Protein AF-L8GJV3-F1 (afdb_monomer_lite)

Secondary structure (DSSP, 8-state):
-HHHHHHHHHHHHHHEEE-SSTT-SEEE-TT--TTHHHHHHHHHHHHHHHSSSSSS--------SS--SGGGSGGGS--SEEEETTS-B--TTT-----HHHHHHEEEE--S---HHHHHHHTTSEETTEEPP-----HHHHHHHHHHHHHHHHHTT-

Foldseek 3Di:
DLVLLVVLLVLQVVFWDADPDPQFGIAGHPPRPPVSVVSNVVSLVVCVVPVPPPPDDLADPPPDPDDPDPLRPPQQADFPDKAFQVRHGDDQQPAQDDDPVSVVRIDTHHPDDDDPVRRVVRQCGGGSNHHHDPDDPRVSNVSSVSSNVSVVSHVSVD

Organism: Acanthamoeba castellanii (strain ATCC 30010 / Neff) (NCBI:txid1257118)

Sequence (158 aa):
MFSTALAINTLIDVWSVPATDSSCKLRWAKNIPASVQPLVYGGVTYLRTYLLSGQFSLGNAFFSGSEKGDSTFPFAYPGTYSFYRNGTYLNPLTTTDLDMDSGFNLVYAMRGVSPLKTYEKFIDLKWWGYSTPKEFPAMTHAMSLIALANFQALQQCQ

Structure (mmCIF, N/CA/C/O backbone):
data_AF-L8GJV3-F1
#
_entry.id   AF-L8GJV3-F1
#
loop_
_atom_site.group_PDB
_atom_site.id
_atom_site.type_symbol
_atom_site.label_atom_id
_atom_site.label_alt_id
_atom_site.label_comp_id
_atom_site.label_asym_id
_atom_site.label_entity_id
_atom_site.label_seq_id
_atom_site.pdbx_PDB_ins_code
_atom_site.Cartn_x
_atom_site.Cartn_y
_atom_site.Cartn_z
_atom_site.occupancy
_atom_site.B_iso_or_equiv
_atom_site.auth_seq_id
_atom_site.auth_comp_id
_atom_site.auth_asym_id
_atom_site.auth_atom_id
_atom_site.pdbx_PDB_model_num
ATOM 1 N N . MET A 1 1 ? 3.605 -0.450 11.578 1.00 87.31 1 MET A N 1
ATOM 2 C CA . MET A 1 1 ? 2.577 0.602 11.745 1.00 87.31 1 MET A CA 1
ATOM 3 C C . MET A 1 1 ? 1.296 0.293 10.976 1.00 87.31 1 MET A C 1
ATOM 5 O O . MET A 1 1 ? 0.269 0.178 11.626 1.00 87.31 1 MET A O 1
ATOM 9 N N . PHE A 1 2 ? 1.326 0.085 9.649 1.00 88.19 2 PHE A N 1
ATOM 10 C CA . PHE A 1 2 ? 0.113 -0.272 8.884 1.00 88.19 2 PHE A CA 1
ATOM 11 C C . PHE A 1 2 ? -0.618 -1.498 9.449 1.00 88.19 2 PHE A C 1
ATOM 13 O O . PHE A 1 2 ? -1.812 -1.429 9.709 1.00 88.19 2 PHE A O 1
ATOM 20 N N . SER A 1 3 ? 0.103 -2.597 9.689 1.00 89.62 3 SER A N 1
ATOM 21 C CA . SER A 1 3 ? -0.465 -3.827 10.260 1.00 89.62 3 SER A CA 1
ATOM 22 C C . SER A 1 3 ? -1.079 -3.605 11.642 1.00 89.62 3 SER A C 1
ATOM 24 O O . SER A 1 3 ? -2.141 -4.144 11.926 1.00 89.62 3 SER A O 1
ATOM 26 N N . THR A 1 4 ? -0.455 -2.766 12.474 1.00 93.31 4 THR A N 1
ATOM 27 C CA . THR A 1 4 ? -1.021 -2.328 13.754 1.00 93.31 4 THR A CA 1
ATOM 28 C C . THR A 1 4 ? -2.343 -1.606 13.525 1.00 93.31 4 THR A C 1
ATOM 30 O O . THR A 1 4 ? -3.353 -2.030 14.064 1.00 93.31 4 THR A O 1
ATOM 33 N N . ALA A 1 5 ? -2.374 -0.572 12.680 1.00 93.81 5 ALA A N 1
ATOM 34 C CA . ALA A 1 5 ? -3.597 0.174 12.387 1.00 93.81 5 ALA A CA 1
ATOM 35 C C . ALA A 1 5 ? -4.720 -0.713 11.831 1.00 93.81 5 ALA A C 1
ATOM 37 O O . ALA A 1 5 ? -5.861 -0.599 12.272 1.00 93.81 5 ALA A O 1
ATOM 38 N N . LEU A 1 6 ? -4.391 -1.636 10.925 1.00 94.12 6 LEU A N 1
ATOM 39 C CA . LEU A 1 6 ? -5.341 -2.610 10.396 1.00 94.12 6 LEU A CA 1
ATOM 40 C C . LEU A 1 6 ? -5.883 -3.523 11.502 1.00 94.12 6 LEU A C 1
ATOM 42 O O . LEU A 1 6 ? -7.094 -3.650 11.631 1.00 94.12 6 LEU A O 1
ATOM 46 N N . ALA A 1 7 ? -5.012 -4.104 12.331 1.00 96.06 7 ALA A N 1
ATOM 47 C CA . ALA A 1 7 ? -5.429 -4.978 13.424 1.00 96.06 7 ALA A CA 1
ATOM 48 C C . ALA A 1 7 ? -6.330 -4.249 14.433 1.00 96.06 7 ALA A C 1
ATOM 50 O O . ALA A 1 7 ? -7.327 -4.810 14.876 1.00 96.06 7 ALA A O 1
ATOM 51 N N . ILE A 1 8 ? -6.023 -2.989 14.760 1.00 97.62 8 ILE A N 1
ATOM 52 C CA . ILE A 1 8 ? -6.863 -2.168 15.641 1.00 97.62 8 ILE A CA 1
ATOM 53 C C . ILE A 1 8 ? -8.222 -1.882 15.003 1.00 97.62 8 ILE A C 1
ATOM 55 O O . ILE A 1 8 ? -9.237 -2.044 15.675 1.00 97.62 8 ILE A O 1
ATOM 59 N N . ASN A 1 9 ? -8.261 -1.529 13.715 1.00 96.62 9 ASN A N 1
ATOM 60 C CA . ASN A 1 9 ? -9.521 -1.378 12.989 1.00 96.62 9 ASN A CA 1
ATOM 61 C C . ASN A 1 9 ? -10.350 -2.661 13.018 1.00 96.62 9 ASN A C 1
ATOM 63 O O . ASN A 1 9 ? -11.526 -2.600 13.352 1.00 96.62 9 ASN A O 1
ATOM 67 N N . THR A 1 10 ? -9.743 -3.818 12.744 1.00 97.25 10 THR A N 1
ATOM 68 C CA . THR A 1 10 ? -10.431 -5.114 12.799 1.00 97.25 10 THR A CA 1
ATOM 69 C C . THR A 1 10 ? -10.955 -5.424 14.199 1.00 97.25 10 THR A C 1
ATOM 71 O O . THR A 1 10 ? -12.088 -5.866 14.338 1.00 97.25 10 THR A O 1
ATOM 74 N N . LEU A 1 11 ? -10.168 -5.185 15.252 1.00 97.75 11 LEU A N 1
ATOM 75 C CA . LEU A 1 11 ? -10.618 -5.423 16.626 1.00 97.75 11 LEU A CA 1
ATOM 76 C C . LEU A 1 11 ? -11.788 -4.515 17.013 1.00 97.75 11 LEU A C 1
ATOM 78 O O . LEU A 1 11 ? -12.709 -4.980 17.677 1.00 97.75 11 LEU A O 1
ATOM 82 N N . ILE A 1 12 ? -11.759 -3.245 16.604 1.00 96.50 12 ILE A N 1
ATOM 83 C CA . ILE A 1 12 ? -12.879 -2.327 16.824 1.00 96.50 12 ILE A CA 1
ATOM 84 C C . ILE A 1 12 ? -14.104 -2.808 16.048 1.00 96.50 12 ILE A C 1
ATOM 86 O O . ILE A 1 12 ? -15.161 -2.954 16.647 1.00 96.50 12 ILE A O 1
ATOM 90 N N . ASP A 1 13 ? -13.966 -3.103 14.759 1.00 95.88 13 ASP A N 1
ATOM 91 C CA . ASP A 1 13 ? -15.068 -3.529 13.890 1.00 95.88 13 ASP A CA 1
ATOM 92 C C . ASP A 1 13 ? -15.757 -4.805 14.402 1.00 95.88 13 ASP A C 1
ATOM 94 O O . ASP A 1 13 ? -16.971 -4.838 14.571 1.00 95.88 13 ASP A O 1
ATOM 98 N N . VAL A 1 14 ? -14.976 -5.827 14.767 1.00 97.00 14 VAL A N 1
ATOM 99 C CA . VAL A 1 14 ? -15.504 -7.112 15.258 1.00 97.00 14 VAL A CA 1
ATOM 100 C C . VAL A 1 14 ? -16.199 -6.979 16.616 1.00 97.00 14 VAL A C 1
ATOM 102 O O . VAL A 1 14 ? -17.168 -7.688 16.885 1.00 97.00 14 VAL A O 1
ATOM 105 N N . TRP A 1 15 ? -15.700 -6.106 17.496 1.00 97.12 15 TRP A N 1
ATOM 106 C CA . TRP A 1 15 ? -16.139 -6.047 18.894 1.00 97.12 15 TRP A CA 1
ATOM 107 C C . TRP A 1 15 ? -16.911 -4.785 19.265 1.00 97.12 15 TRP A C 1
ATOM 109 O O . TRP A 1 15 ? -17.132 -4.519 20.451 1.00 97.12 15 TRP A O 1
ATOM 119 N N . SER A 1 16 ? -17.359 -4.019 18.278 1.00 95.12 16 SER A N 1
ATOM 120 C CA . SER A 1 16 ? -18.233 -2.872 18.481 1.00 95.12 16 SER A CA 1
ATOM 121 C C . SER A 1 16 ? -19.544 -3.037 17.730 1.00 95.12 16 SER A C 1
ATOM 123 O O . SER A 1 16 ? -19.681 -3.842 16.815 1.00 95.12 16 SER A O 1
ATOM 125 N N . VAL A 1 17 ? -20.548 -2.287 18.166 1.00 94.31 17 VAL A N 1
ATOM 126 C CA . VAL A 1 17 ? -21.838 -2.191 17.492 1.00 94.31 17 VAL A CA 1
ATOM 127 C C . VAL A 1 17 ? -22.209 -0.720 17.337 1.00 94.31 17 VAL A C 1
ATOM 129 O O . VAL A 1 17 ? -21.838 0.093 18.196 1.00 94.31 17 VAL A O 1
ATOM 132 N N . PRO A 1 18 ? -22.973 -0.358 16.292 1.00 91.81 18 PRO A N 1
ATOM 133 C CA . PRO A 1 18 ? -23.555 0.970 16.196 1.00 91.81 18 PRO A CA 1
ATOM 134 C C . PRO A 1 18 ? -24.350 1.297 17.462 1.00 91.81 18 PRO A C 1
ATOM 136 O O . PRO A 1 18 ? -25.094 0.462 17.997 1.00 91.81 18 PRO A O 1
ATOM 139 N N . ALA A 1 19 ? -24.174 2.513 17.965 1.00 86.25 19 ALA A N 1
ATOM 140 C CA . ALA A 1 19 ? -25.036 3.027 19.012 1.00 86.25 19 ALA A CA 1
ATOM 141 C C . ALA A 1 19 ? -26.342 3.542 18.389 1.00 86.25 19 ALA A C 1
ATOM 143 O O . ALA A 1 19 ? -26.350 4.117 17.304 1.00 86.25 19 ALA A O 1
ATOM 144 N N . THR A 1 20 ? -27.459 3.272 19.061 1.00 81.75 20 THR A N 1
ATOM 145 C CA . THR A 1 20 ? -28.800 3.684 18.617 1.00 81.75 20 THR A CA 1
ATOM 146 C C . THR A 1 20 ? -29.189 5.077 19.110 1.00 81.75 20 THR A C 1
ATOM 148 O O . THR A 1 20 ? -30.197 5.613 18.660 1.00 81.75 20 THR A O 1
ATOM 151 N N . ASP A 1 21 ? -28.401 5.657 20.018 1.00 72.81 21 ASP A N 1
ATOM 152 C CA . ASP A 1 21 ? -28.634 6.981 20.592 1.00 72.81 21 ASP A CA 1
ATOM 153 C C . ASP A 1 21 ? -27.885 8.058 19.802 1.00 72.81 21 ASP A C 1
ATOM 155 O O . ASP A 1 21 ? -26.762 7.854 19.348 1.00 72.81 21 ASP A O 1
ATOM 159 N N . SER A 1 22 ? -28.480 9.244 19.662 1.00 68.44 22 SER A N 1
ATOM 160 C CA . SER A 1 22 ? -27.926 10.336 18.846 1.00 68.44 22 SER A CA 1
ATOM 161 C C . SER A 1 22 ? -26.628 10.946 19.386 1.00 68.44 22 SER A C 1
ATOM 163 O O . SER A 1 22 ? -25.971 11.706 18.677 1.00 68.44 22 SER A O 1
ATOM 165 N N . SER A 1 23 ? -26.268 10.672 20.642 1.00 76.56 23 SER A N 1
ATOM 166 C CA . SER A 1 23 ? -25.091 11.246 21.303 1.00 76.56 23 SER A CA 1
ATOM 167 C C . SER A 1 23 ? -23.792 10.517 20.977 1.00 76.56 23 SER A C 1
ATOM 169 O O . SER A 1 23 ? -22.719 11.065 21.226 1.00 76.56 23 SER A O 1
ATOM 171 N N . CYS A 1 24 ? -23.856 9.297 20.439 1.00 81.38 24 CYS A N 1
ATOM 172 C CA . CYS A 1 24 ? -22.662 8.491 20.262 1.00 81.38 24 CYS A CA 1
ATOM 173 C C . CYS A 1 24 ? -22.805 7.525 19.073 1.00 81.38 24 CYS A C 1
ATOM 175 O O . CYS A 1 24 ? -23.908 7.135 18.707 1.00 81.38 24 CYS A O 1
ATOM 177 N N . LYS A 1 25 ? -21.696 7.203 18.390 1.00 87.81 25 LYS A N 1
ATOM 178 C CA . LYS A 1 25 ? -21.739 6.469 17.105 1.00 87.81 25 LYS A CA 1
ATOM 179 C C . LYS A 1 25 ? -21.438 4.975 17.240 1.00 87.81 25 LYS A C 1
ATOM 181 O O . LYS A 1 25 ? -22.004 4.175 16.500 1.00 87.81 25 LYS A O 1
ATOM 186 N N . LEU A 1 26 ? -20.561 4.593 18.168 1.00 92.38 26 LEU A N 1
ATOM 187 C CA . LEU A 1 26 ? -20.021 3.236 18.299 1.00 92.38 26 LEU A CA 1
ATOM 188 C C . LEU A 1 26 ? -19.852 2.872 19.769 1.00 92.38 26 LEU A C 1
ATOM 190 O O . LEU A 1 26 ? -19.237 3.621 20.513 1.00 92.38 26 LEU A O 1
ATOM 194 N N . ARG A 1 27 ? -20.318 1.695 20.183 1.00 93.19 27 ARG A N 1
ATOM 195 C CA . ARG A 1 27 ? -20.122 1.177 21.547 1.00 93.19 27 ARG A CA 1
ATOM 196 C C . ARG A 1 27 ? -19.539 -0.226 21.519 1.00 93.19 27 ARG A C 1
ATOM 198 O O . ARG A 1 27 ? -19.761 -0.971 20.568 1.00 93.19 27 ARG A O 1
ATOM 205 N N . TRP A 1 28 ? -18.840 -0.607 22.582 1.00 94.38 28 TRP A N 1
ATOM 206 C CA . TRP A 1 28 ? -18.358 -1.977 22.738 1.00 94.38 28 TRP A CA 1
ATOM 207 C C . TRP A 1 28 ? -19.522 -2.974 22.821 1.00 94.38 28 TRP A C 1
ATOM 209 O O . TRP A 1 28 ? -20.543 -2.708 23.462 1.00 94.38 28 TRP A O 1
ATOM 219 N N . ALA A 1 29 ? -19.365 -4.133 22.183 1.00 94.12 29 ALA A N 1
ATOM 220 C CA . ALA A 1 29 ? -20.296 -5.245 22.312 1.00 94.12 29 ALA A CA 1
ATOM 221 C C . ALA A 1 29 ? -20.303 -5.782 23.755 1.00 94.12 29 ALA A C 1
ATOM 223 O O . ALA A 1 29 ? -19.280 -5.786 24.441 1.00 94.12 29 ALA A O 1
ATOM 224 N N . LYS A 1 30 ? -21.459 -6.274 24.224 1.00 90.50 30 LYS A N 1
ATOM 225 C CA . LYS A 1 30 ? -21.646 -6.705 25.626 1.00 90.50 30 LYS A CA 1
ATOM 226 C C . LYS A 1 30 ? -20.736 -7.864 26.053 1.00 90.50 30 LYS A C 1
ATOM 228 O O . LYS A 1 30 ? -20.439 -7.992 27.232 1.00 90.50 30 LYS A O 1
ATOM 233 N N . ASN A 1 31 ? -20.328 -8.715 25.117 1.00 93.62 31 ASN A N 1
ATOM 234 C CA . ASN A 1 31 ? -19.563 -9.942 25.349 1.00 93.62 31 ASN A CA 1
ATOM 235 C C . ASN A 1 31 ? -18.127 -9.856 24.811 1.00 93.62 31 ASN A C 1
ATOM 237 O O . ASN A 1 31 ? -17.542 -10.873 24.437 1.00 93.62 31 ASN 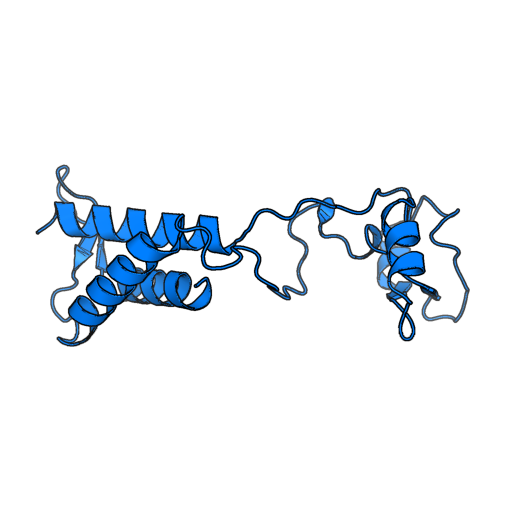A O 1
ATOM 241 N N . ILE A 1 32 ? -17.569 -8.649 24.739 1.00 95.81 32 ILE A N 1
ATOM 242 C CA . ILE A 1 32 ? -16.188 -8.458 24.316 1.00 95.81 32 ILE A CA 1
ATOM 243 C C . ILE A 1 32 ? -15.211 -9.178 25.268 1.00 95.81 32 ILE A C 1
ATOM 245 O O . ILE A 1 32 ? -15.346 -9.061 26.490 1.00 95.81 32 ILE A O 1
ATOM 249 N N . PRO A 1 33 ? -14.206 -9.910 24.756 1.00 97.62 33 PRO A N 1
ATOM 250 C CA . PRO A 1 33 ? -13.179 -10.502 25.601 1.00 97.62 33 PRO A CA 1
ATOM 251 C C . PRO A 1 33 ? -12.383 -9.432 26.356 1.00 97.62 33 PRO A C 1
ATOM 253 O O . PRO A 1 33 ? -11.997 -8.410 25.785 1.00 97.62 33 PRO A O 1
ATOM 256 N N . ALA A 1 34 ? -12.061 -9.705 27.624 1.00 96.50 34 ALA A N 1
ATOM 257 C CA . ALA A 1 34 ? -11.373 -8.762 28.514 1.00 96.50 34 ALA A CA 1
ATOM 258 C C . ALA A 1 34 ? -10.003 -8.283 27.990 1.00 96.50 34 ALA A C 1
ATOM 260 O O . ALA A 1 34 ? -9.520 -7.226 28.386 1.00 96.50 34 ALA A O 1
ATOM 261 N N . SER A 1 35 ? -9.378 -9.037 27.083 1.00 97.31 35 SER A N 1
ATOM 262 C CA . SER A 1 35 ? -8.103 -8.682 26.458 1.00 97.31 35 SER A CA 1
ATOM 263 C C . SER A 1 35 ? -8.226 -7.669 25.315 1.00 97.31 35 SER A C 1
ATOM 265 O O . SER A 1 35 ? -7.246 -6.989 25.013 1.00 97.31 35 SER A O 1
ATOM 267 N N . VAL A 1 36 ? -9.395 -7.533 24.676 1.00 97.06 36 VAL A N 1
ATOM 268 C CA . VAL A 1 36 ? -9.531 -6.731 23.448 1.00 97.06 36 VAL A CA 1
ATOM 269 C C . VAL A 1 36 ? -9.403 -5.242 23.731 1.00 97.06 36 VAL A C 1
ATOM 271 O O . VAL A 1 36 ? -8.647 -4.567 23.036 1.00 97.06 36 VAL A O 1
ATOM 274 N N . GLN A 1 37 ? -10.092 -4.722 24.753 1.00 95.88 37 GLN A N 1
ATOM 275 C CA . GLN A 1 37 ? -10.001 -3.298 25.081 1.00 95.88 37 GLN A CA 1
ATOM 276 C C . GLN A 1 37 ? -8.547 -2.889 25.367 1.00 95.88 37 GLN A C 1
ATOM 278 O O . GLN A 1 37 ? -8.052 -2.029 24.638 1.00 95.88 37 GLN A O 1
ATOM 283 N N . PRO A 1 38 ? -7.807 -3.510 26.315 1.00 97.31 38 PRO A N 1
ATOM 284 C CA . PRO A 1 38 ? -6.406 -3.162 26.564 1.00 97.31 38 PRO A CA 1
ATOM 285 C C . PRO A 1 38 ? -5.524 -3.191 25.310 1.00 97.31 38 PRO A C 1
ATOM 287 O O . PRO A 1 38 ? -4.707 -2.289 25.119 1.00 97.31 38 PRO A O 1
ATOM 290 N N . LEU A 1 39 ? -5.714 -4.181 24.428 1.00 97.62 39 LEU A N 1
ATOM 291 C CA . LEU A 1 39 ? -4.993 -4.262 23.155 1.00 97.62 39 LEU A CA 1
ATOM 292 C C . LEU A 1 39 ? -5.319 -3.079 22.237 1.00 97.62 39 LEU A C 1
ATOM 294 O O . LEU A 1 39 ? -4.406 -2.485 21.662 1.00 97.62 39 LEU A O 1
ATOM 298 N N . VAL A 1 40 ? -6.597 -2.702 22.134 1.00 97.62 40 VAL A N 1
ATOM 299 C CA . VAL A 1 40 ? -7.027 -1.537 21.353 1.00 97.62 40 VAL A CA 1
ATOM 300 C C . VAL A 1 40 ? -6.437 -0.243 21.918 1.00 97.62 40 VAL A C 1
ATOM 302 O O . VAL A 1 40 ? -5.823 0.514 21.168 1.00 97.62 40 VAL A O 1
ATOM 305 N N . TYR A 1 41 ? -6.535 -0.008 23.231 1.00 96.81 41 TYR A N 1
ATOM 306 C CA . TYR A 1 41 ? -5.955 1.178 23.880 1.00 96.81 41 TYR A CA 1
ATOM 307 C C . TYR A 1 41 ? -4.435 1.260 23.684 1.00 96.81 41 TYR A C 1
ATOM 309 O O . TYR A 1 41 ? -3.912 2.327 23.347 1.00 96.81 41 TYR A O 1
ATOM 317 N N . GLY A 1 42 ? -3.720 0.144 23.856 1.00 97.50 42 GLY A N 1
ATOM 318 C CA . GLY A 1 42 ? -2.272 0.075 23.657 1.00 97.50 42 GLY A CA 1
ATOM 319 C C . GLY A 1 42 ? -1.875 0.349 22.206 1.00 97.50 42 GLY A C 1
ATOM 320 O O . GLY A 1 42 ? -0.978 1.152 21.945 1.00 97.50 42 GLY A O 1
ATOM 321 N N . GLY A 1 43 ? -2.589 -0.249 21.250 1.00 97.25 43 GLY A N 1
ATOM 322 C CA . GLY A 1 43 ? -2.361 -0.014 19.827 1.00 97.25 43 GLY A CA 1
ATOM 323 C C . GLY A 1 43 ? -2.656 1.424 19.406 1.00 97.25 43 GLY A C 1
ATOM 324 O O . GLY A 1 43 ? -1.853 2.025 18.699 1.00 97.25 43 GLY A O 1
ATOM 325 N N . VAL A 1 44 ? -3.752 2.018 19.883 1.00 97.25 44 VAL A N 1
ATOM 326 C CA . VAL A 1 44 ? -4.068 3.434 19.633 1.00 97.25 44 VAL A CA 1
ATOM 327 C C . VAL A 1 44 ? -3.015 4.353 20.237 1.00 97.25 44 VAL A C 1
ATOM 329 O O . VAL A 1 44 ? -2.595 5.302 19.578 1.00 97.25 44 VAL A O 1
ATOM 332 N N . THR A 1 45 ? -2.555 4.066 21.456 1.00 96.81 45 THR A N 1
ATOM 333 C CA . THR A 1 45 ? -1.462 4.815 22.092 1.00 96.81 45 THR A CA 1
ATOM 334 C C . THR A 1 45 ? -0.211 4.770 21.222 1.00 96.81 45 THR A C 1
ATOM 336 O O . THR A 1 45 ? 0.318 5.820 20.868 1.00 96.81 45 THR A O 1
ATOM 339 N N . TYR A 1 46 ? 0.194 3.577 20.777 1.00 96.31 46 TYR A N 1
ATOM 340 C CA . TYR A 1 46 ? 1.314 3.407 19.852 1.00 96.31 46 TYR A CA 1
ATOM 341 C C . TYR A 1 46 ? 1.126 4.223 18.560 1.00 96.31 46 TYR A C 1
ATOM 343 O O . TYR A 1 46 ? 2.030 4.954 18.155 1.00 96.31 46 TYR A O 1
ATOM 351 N N . LEU A 1 47 ? -0.048 4.149 17.920 1.00 94.94 47 LEU A N 1
ATOM 352 C CA . LEU A 1 47 ? -0.320 4.904 16.693 1.00 94.94 47 LEU A CA 1
ATOM 353 C C . LEU A 1 47 ? -0.236 6.415 16.932 1.00 94.94 47 LEU A C 1
ATOM 355 O O . LEU A 1 47 ? 0.425 7.104 16.164 1.00 94.94 47 LEU A O 1
ATOM 359 N N . ARG A 1 48 ? -0.836 6.940 18.007 1.00 94.12 48 ARG A N 1
ATOM 360 C CA . ARG A 1 48 ? -0.764 8.373 18.344 1.00 94.12 48 ARG A CA 1
ATOM 361 C C . ARG A 1 48 ? 0.674 8.838 18.570 1.00 94.12 48 ARG A C 1
ATOM 363 O O . ARG A 1 48 ? 1.028 9.919 18.114 1.00 94.12 48 ARG A O 1
ATOM 370 N N . THR A 1 49 ? 1.497 8.024 19.230 1.00 94.50 49 THR A N 1
ATOM 371 C CA . THR A 1 49 ? 2.905 8.348 19.493 1.00 94.50 49 THR A CA 1
ATOM 372 C C . THR A 1 49 ? 3.739 8.402 18.216 1.00 94.50 49 THR A C 1
ATOM 374 O O . THR A 1 49 ? 4.583 9.283 18.086 1.00 94.50 49 THR A O 1
ATOM 377 N N . TYR A 1 50 ? 3.526 7.476 17.277 1.00 93.06 50 TYR A N 1
ATOM 378 C CA . TYR A 1 50 ? 4.470 7.259 16.175 1.00 93.06 50 TYR A CA 1
ATOM 379 C C . TYR A 1 50 ? 3.976 7.672 14.786 1.00 93.06 50 TYR A C 1
ATOM 381 O O . TYR A 1 50 ? 4.790 7.755 13.869 1.00 93.06 50 TYR A O 1
ATOM 389 N N . LEU A 1 51 ? 2.681 7.943 14.600 1.00 88.81 51 LEU A N 1
ATOM 390 C CA . LEU A 1 51 ? 2.116 8.244 13.280 1.00 88.81 51 LEU A CA 1
ATOM 391 C C . LEU A 1 51 ? 2.727 9.497 12.639 1.00 88.81 51 LEU A C 1
ATOM 393 O O . LEU A 1 51 ? 2.998 9.496 11.443 1.00 88.81 51 LEU A O 1
ATOM 397 N N . LEU A 1 52 ? 2.952 10.552 13.427 1.00 84.62 52 LEU A N 1
ATOM 398 C CA . LEU A 1 52 ? 3.488 11.835 12.950 1.00 84.62 52 LEU A CA 1
ATOM 399 C C . LEU A 1 52 ? 4.861 12.170 13.545 1.00 84.62 52 LEU A C 1
ATOM 401 O O . LEU A 1 52 ? 5.356 13.277 13.358 1.00 84.62 52 LEU A O 1
ATOM 405 N N . SER A 1 53 ? 5.497 11.232 14.255 1.00 89.06 53 SER A N 1
ATOM 406 C CA . SER A 1 53 ? 6.791 11.491 14.900 1.00 89.06 53 SER A CA 1
ATOM 407 C C . SER A 1 53 ? 7.966 11.553 13.921 1.00 89.06 53 SER A C 1
ATOM 409 O O . SER A 1 53 ? 9.074 11.897 14.320 1.00 89.06 53 SER A O 1
ATOM 411 N N . GLY A 1 54 ? 7.762 11.156 12.659 1.00 84.88 54 GLY A N 1
ATOM 412 C CA . GLY A 1 54 ? 8.830 11.015 11.664 1.00 84.88 54 GLY A CA 1
ATOM 413 C C . GLY A 1 54 ? 9.766 9.825 11.912 1.00 84.88 54 GLY A C 1
ATOM 414 O O . GLY A 1 54 ? 10.670 9.588 11.118 1.00 84.88 54 GLY A O 1
ATOM 415 N N . GLN A 1 55 ? 9.547 9.044 12.977 1.00 88.44 55 GLN A N 1
ATOM 416 C CA . GLN A 1 55 ? 10.417 7.922 13.346 1.00 88.44 55 GLN A CA 1
ATOM 417 C C . GLN A 1 55 ? 10.293 6.719 12.401 1.00 88.44 55 GLN A C 1
ATOM 419 O O . GLN A 1 55 ? 11.218 5.917 12.293 1.00 88.44 55 GLN A O 1
ATOM 424 N N . PHE A 1 56 ? 9.158 6.579 11.716 1.00 84.50 56 PHE A N 1
ATOM 425 C CA . PHE A 1 56 ? 8.914 5.491 10.776 1.00 84.50 56 PHE A CA 1
ATOM 426 C C . PHE A 1 56 ? 8.420 6.041 9.442 1.00 84.50 56 PHE A C 1
ATOM 428 O O . PHE A 1 56 ? 7.594 6.953 9.406 1.00 84.50 56 PHE A O 1
ATOM 435 N N . SER A 1 57 ? 8.871 5.430 8.342 1.00 81.38 57 SER A N 1
ATOM 436 C CA . SER A 1 57 ? 8.280 5.688 7.030 1.00 81.38 57 SER A CA 1
ATOM 437 C C . SER A 1 57 ? 6.821 5.237 7.025 1.00 81.38 57 SER A C 1
ATOM 439 O O . SER A 1 57 ? 6.496 4.122 7.442 1.00 81.38 57 SER A O 1
ATOM 441 N N . LEU A 1 58 ? 5.940 6.110 6.539 1.00 79.56 58 LEU A N 1
ATOM 442 C CA . LEU A 1 58 ? 4.528 5.790 6.339 1.00 79.56 58 LEU A CA 1
ATOM 443 C C . LEU A 1 58 ? 4.309 4.993 5.046 1.00 79.56 58 LEU A C 1
ATOM 445 O O . LEU A 1 58 ? 3.243 4.404 4.861 1.00 79.56 58 LEU A O 1
ATOM 449 N N . GLY A 1 59 ? 5.314 4.924 4.170 1.00 71.50 59 GLY A N 1
ATOM 450 C CA . GLY A 1 59 ? 5.271 4.054 3.003 1.00 71.50 59 GLY A CA 1
ATOM 451 C C . GLY A 1 59 ? 5.058 2.601 3.425 1.00 71.50 59 GLY A C 1
ATOM 452 O O . GLY A 1 59 ? 5.722 2.097 4.330 1.00 71.50 59 GLY A O 1
ATOM 453 N N . ASN A 1 60 ? 4.118 1.919 2.778 1.00 67.06 60 ASN A N 1
ATOM 454 C CA . ASN A 1 60 ? 3.963 0.478 2.890 1.00 67.06 60 ASN A CA 1
ATOM 455 C C . ASN A 1 60 ? 4.073 -0.151 1.499 1.00 67.06 60 ASN A C 1
ATOM 457 O O . ASN A 1 60 ? 3.534 0.359 0.522 1.00 67.06 60 ASN A O 1
ATOM 461 N N . ALA A 1 61 ? 4.762 -1.285 1.411 1.00 56.47 61 ALA A N 1
ATOM 462 C CA . ALA A 1 61 ? 4.681 -2.135 0.235 1.00 56.47 61 ALA A CA 1
ATOM 463 C C . ALA A 1 61 ? 3.404 -2.975 0.363 1.00 56.47 61 ALA A C 1
ATOM 465 O O . ALA A 1 61 ? 3.435 -4.102 0.856 1.00 56.47 61 ALA A O 1
ATOM 466 N N . PHE A 1 62 ? 2.252 -2.401 0.012 1.00 56.97 62 PHE A N 1
ATOM 467 C CA . PHE A 1 62 ? 1.048 -3.204 -0.159 1.00 56.97 62 PHE A CA 1
ATOM 468 C C . PHE A 1 62 ? 1.077 -3.786 -1.572 1.00 56.97 62 PHE A C 1
ATOM 470 O O . PHE A 1 62 ? 0.695 -3.128 -2.536 1.00 56.97 62 PHE A O 1
ATOM 477 N N . PHE A 1 63 ? 1.571 -5.017 -1.699 1.00 52.59 63 PHE A N 1
ATOM 478 C CA . PHE A 1 63 ? 1.477 -5.781 -2.940 1.00 52.59 63 PHE A CA 1
ATOM 479 C C . PHE A 1 63 ? 0.020 -6.222 -3.134 1.00 52.59 63 PHE A C 1
ATOM 481 O O . PHE A 1 63 ? -0.357 -7.341 -2.797 1.00 52.59 63 PHE A O 1
ATOM 488 N N . SER A 1 64 ? -0.831 -5.325 -3.630 1.00 57.44 64 SER A N 1
ATOM 489 C CA . SER A 1 64 ? -2.119 -5.718 -4.197 1.00 57.44 64 SER A CA 1
ATOM 490 C C . SER A 1 64 ? -1.900 -5.973 -5.678 1.00 57.44 64 SER A C 1
ATOM 492 O O . SER A 1 64 ? -1.555 -5.052 -6.407 1.00 57.44 64 SER A O 1
ATOM 494 N N . GLY A 1 65 ? -2.144 -7.201 -6.137 1.00 57.97 65 GLY A N 1
ATOM 495 C CA . GLY A 1 65 ? -2.221 -7.517 -7.569 1.00 57.97 65 GLY A CA 1
ATOM 496 C C . GLY A 1 65 ? -3.469 -6.943 -8.251 1.00 57.97 65 GLY A C 1
ATOM 497 O O . GLY A 1 65 ? -3.894 -7.460 -9.275 1.00 57.97 65 GLY A O 1
ATOM 498 N N . SER A 1 66 ? -4.106 -5.936 -7.653 1.00 62.09 66 SER A N 1
ATOM 499 C CA . SER A 1 66 ? -5.322 -5.318 -8.157 1.00 62.09 66 SER A CA 1
ATOM 500 C C . SER A 1 66 ? -5.086 -3.831 -8.335 1.00 62.09 66 SER A C 1
ATOM 502 O O . SER A 1 66 ? -4.628 -3.152 -7.412 1.00 62.09 66 SER A O 1
ATOM 504 N N . GLU A 1 67 ? -5.495 -3.333 -9.489 1.00 68.38 67 GLU A N 1
ATOM 505 C CA . GLU A 1 67 ? -5.478 -1.923 -9.847 1.00 68.38 67 GLU A CA 1
ATOM 506 C C . GLU A 1 67 ? -6.311 -1.104 -8.841 1.00 68.38 67 GLU A C 1
ATOM 508 O O . GLU A 1 67 ? -7.281 -1.582 -8.239 1.00 68.38 67 GLU A O 1
ATOM 513 N N . LYS A 1 68 ? -5.863 0.120 -8.577 1.00 68.75 68 LYS A N 1
ATOM 514 C CA . LYS A 1 68 ? -6.490 1.118 -7.694 1.00 68.75 68 LYS A CA 1
ATOM 515 C C . LYS A 1 68 ? -6.675 2.470 -8.398 1.00 68.75 68 LYS A C 1
ATOM 517 O O . LYS A 1 68 ? -7.012 3.449 -7.741 1.00 68.75 68 LYS A O 1
ATOM 522 N N . GLY A 1 69 ? -6.447 2.514 -9.711 1.00 72.38 69 GLY A N 1
ATOM 523 C CA . GLY A 1 69 ? -6.494 3.701 -10.565 1.00 72.38 69 GLY A CA 1
ATOM 524 C C . GLY A 1 69 ? -5.339 3.724 -11.567 1.00 72.38 69 GLY A C 1
ATOM 525 O O . GLY A 1 69 ? -4.431 2.891 -11.488 1.00 72.38 69 GLY A O 1
ATOM 526 N N . ASP A 1 70 ? -5.343 4.702 -12.471 1.00 72.88 70 ASP A N 1
ATOM 527 C CA . ASP A 1 70 ? -4.423 4.739 -13.617 1.00 72.88 70 ASP A CA 1
ATOM 528 C C . ASP A 1 70 ? -2.937 4.738 -13.222 1.00 72.88 70 ASP A C 1
ATOM 530 O O . ASP A 1 70 ? -2.099 4.118 -13.872 1.00 72.88 70 ASP A O 1
ATOM 534 N N . SER A 1 71 ? -2.602 5.358 -12.088 1.00 70.88 71 SER A N 1
ATOM 535 C CA . SER A 1 71 ? -1.239 5.388 -11.540 1.00 70.88 71 SER A CA 1
ATOM 536 C C . SER A 1 71 ? -0.765 4.048 -10.964 1.00 70.88 71 SER A C 1
ATOM 538 O O . SER A 1 71 ? 0.389 3.904 -10.569 1.00 70.88 71 SER A O 1
ATOM 540 N N . THR A 1 72 ? -1.633 3.045 -10.886 1.00 75.88 72 THR A N 1
ATOM 541 C CA . THR A 1 72 ? -1.287 1.712 -10.369 1.00 75.88 72 THR A CA 1
ATOM 542 C C . THR A 1 72 ? -1.234 0.649 -11.453 1.00 75.88 72 THR A C 1
ATOM 544 O O . THR A 1 72 ? -0.919 -0.501 -11.147 1.00 75.88 72 THR A O 1
ATOM 547 N N . PHE A 1 73 ? -1.483 1.022 -12.713 1.00 79.19 73 PHE A N 1
ATOM 548 C CA . PHE A 1 73 ? -1.266 0.110 -13.823 1.00 79.19 73 PHE A CA 1
ATOM 549 C C . PHE A 1 73 ? 0.214 -0.263 -13.908 1.00 79.19 73 PHE A C 1
ATOM 551 O O . PHE A 1 73 ? 1.068 0.627 -13.896 1.00 79.19 73 PHE A O 1
ATOM 558 N N . PRO A 1 74 ? 0.549 -1.554 -14.071 1.00 80.00 74 PRO A N 1
ATOM 559 C CA . PRO A 1 74 ? 1.937 -1.986 -14.219 1.00 80.00 74 PRO A CA 1
ATOM 560 C C . PRO A 1 74 ? 2.625 -1.321 -15.422 1.00 80.00 74 PRO A C 1
ATOM 562 O O . PRO A 1 74 ? 3.838 -1.136 -15.408 1.00 80.00 74 PRO A O 1
ATOM 565 N N . PHE A 1 75 ? 1.855 -0.902 -16.432 1.00 83.75 75 PHE A N 1
ATOM 566 C CA . PHE A 1 75 ? 2.344 -0.206 -17.623 1.00 83.75 75 PHE A CA 1
ATOM 567 C C . PHE A 1 75 ? 2.913 1.186 -17.341 1.00 83.75 75 PHE A C 1
ATOM 569 O O . PHE A 1 75 ? 3.709 1.672 -18.134 1.00 83.75 75 PHE A O 1
ATOM 576 N N . ALA A 1 76 ? 2.577 1.798 -16.203 1.00 86.56 76 ALA A N 1
ATOM 577 C CA . ALA A 1 76 ? 3.155 3.072 -15.792 1.00 86.56 76 ALA A CA 1
ATOM 578 C C . ALA A 1 76 ? 4.562 2.928 -15.182 1.00 86.56 76 ALA A C 1
ATOM 580 O O . ALA A 1 76 ? 5.177 3.932 -14.848 1.00 86.56 76 ALA A O 1
ATOM 581 N N . TYR A 1 77 ? 5.090 1.711 -15.014 1.00 91.00 77 TYR A N 1
ATOM 582 C CA . TYR A 1 77 ? 6.371 1.468 -14.345 1.00 91.00 77 TYR A CA 1
ATOM 583 C C . TYR A 1 77 ? 7.433 0.955 -15.324 1.00 91.00 77 TYR A C 1
ATOM 585 O O . TYR A 1 77 ? 7.091 0.333 -16.334 1.00 91.00 77 TYR A O 1
ATOM 593 N N . PRO A 1 78 ? 8.731 1.150 -15.021 1.00 94.25 78 PRO A N 1
ATOM 594 C CA . PRO A 1 78 ? 9.815 0.606 -15.826 1.00 94.25 78 PRO A CA 1
ATOM 595 C C . PRO A 1 78 ? 9.760 -0.905 -16.041 1.00 94.25 78 PRO A C 1
ATOM 597 O O . PRO A 1 78 ? 9.616 -1.679 -15.093 1.00 94.25 78 PRO A O 1
ATOM 600 N N . GLY A 1 79 ? 9.984 -1.327 -17.284 1.00 92.81 79 GLY A N 1
ATOM 601 C CA . GLY A 1 79 ? 10.058 -2.733 -17.655 1.00 92.81 79 GLY A CA 1
ATOM 602 C C . GLY A 1 79 ? 10.994 -2.952 -18.835 1.00 92.81 79 GLY A C 1
ATOM 603 O O . GLY A 1 79 ? 10.866 -2.343 -19.892 1.00 92.81 79 GLY A O 1
ATOM 604 N N . THR A 1 80 ? 11.962 -3.844 -18.653 1.00 93.12 80 THR A N 1
ATOM 605 C CA . THR A 1 80 ? 12.964 -4.210 -19.668 1.00 93.12 80 THR A CA 1
ATOM 606 C C . THR A 1 80 ? 12.610 -5.493 -20.421 1.00 93.12 80 THR A C 1
ATOM 608 O O . THR A 1 80 ? 13.371 -5.942 -21.276 1.00 93.12 80 THR A O 1
ATOM 611 N N . TYR A 1 81 ? 11.468 -6.106 -20.105 1.00 93.88 81 TYR A N 1
ATOM 612 C CA . TYR A 1 81 ? 10.939 -7.290 -20.766 1.00 93.88 81 TYR A CA 1
ATOM 613 C C . TYR A 1 81 ? 9.502 -7.031 -21.201 1.00 93.88 81 TYR A C 1
ATOM 615 O O . TYR A 1 81 ? 8.652 -6.730 -20.365 1.00 93.88 81 TYR A O 1
ATOM 623 N N . SER A 1 82 ? 9.245 -7.131 -22.504 1.00 94.06 82 SER A N 1
ATOM 624 C CA . SER A 1 82 ? 7.949 -6.810 -23.093 1.00 94.06 82 SER A CA 1
ATOM 625 C C . SER A 1 82 ? 7.694 -7.657 -24.336 1.00 94.06 82 SER A C 1
ATOM 627 O O . SER A 1 82 ? 8.278 -7.427 -25.395 1.00 94.06 82 SER A O 1
ATOM 629 N N . PHE A 1 83 ? 6.856 -8.677 -24.182 1.00 93.69 83 PHE A N 1
ATOM 630 C CA . PHE A 1 83 ? 6.510 -9.600 -25.259 1.00 93.69 83 PHE A CA 1
ATOM 631 C C . PHE A 1 83 ? 5.047 -10.004 -25.152 1.00 93.69 83 PHE A C 1
ATOM 633 O O . PHE A 1 83 ? 4.557 -10.272 -24.055 1.00 93.69 83 PHE A O 1
ATOM 640 N N . TYR A 1 84 ? 4.358 -10.128 -26.282 1.00 91.75 84 TYR A N 1
ATOM 641 C CA . TYR A 1 84 ? 3.121 -10.899 -26.310 1.00 91.75 84 TYR A CA 1
ATOM 642 C C . TYR A 1 84 ? 3.416 -12.385 -26.058 1.00 91.75 84 TYR A C 1
ATOM 644 O O . TYR A 1 84 ? 4.517 -12.872 -26.320 1.00 91.75 84 TYR A O 1
ATOM 652 N N . ARG A 1 85 ? 2.417 -13.145 -25.596 1.00 89.88 85 ARG A N 1
ATOM 653 C CA . ARG A 1 85 ? 2.525 -14.604 -25.376 1.00 89.88 85 ARG A CA 1
ATOM 654 C C . ARG A 1 85 ? 2.961 -15.394 -26.615 1.00 89.88 85 ARG A C 1
ATOM 656 O O . ARG A 1 85 ? 3.519 -16.476 -26.472 1.00 89.88 85 ARG A O 1
ATOM 663 N N . ASN A 1 86 ? 2.728 -14.860 -27.814 1.00 91.19 86 ASN A N 1
ATOM 664 C CA . ASN A 1 86 ? 3.189 -15.440 -29.079 1.00 91.19 86 ASN A CA 1
ATOM 665 C C . ASN A 1 86 ? 4.681 -15.160 -29.382 1.00 91.19 86 ASN A C 1
ATOM 667 O O . ASN A 1 86 ? 5.179 -15.590 -30.418 1.00 91.19 86 ASN A O 1
ATOM 671 N N . GLY A 1 87 ? 5.388 -14.436 -28.507 1.00 92.00 87 GLY A N 1
ATOM 672 C CA . GLY A 1 87 ? 6.803 -14.094 -28.646 1.00 92.00 87 GLY A CA 1
ATOM 673 C C . GLY A 1 87 ? 7.087 -12.805 -29.421 1.00 92.00 87 GLY A C 1
ATOM 674 O O . GLY A 1 87 ? 8.253 -12.444 -29.572 1.00 92.00 87 GLY A O 1
ATOM 675 N N . THR A 1 88 ? 6.071 -12.082 -29.900 1.00 92.19 88 THR A N 1
ATOM 676 C CA . THR A 1 88 ? 6.272 -10.779 -30.546 1.00 92.19 88 THR A CA 1
ATOM 677 C C . THR A 1 88 ? 6.756 -9.754 -29.522 1.00 92.19 88 THR A C 1
ATOM 679 O O . THR A 1 88 ? 6.085 -9.501 -28.522 1.00 92.19 88 THR A O 1
ATOM 682 N N . TYR A 1 89 ? 7.925 -9.165 -29.777 1.00 92.31 89 TYR A N 1
ATOM 683 C CA . TYR A 1 89 ? 8.485 -8.087 -28.964 1.00 92.31 89 TYR A CA 1
ATOM 684 C C . TYR A 1 89 ? 7.731 -6.776 -29.181 1.00 92.31 89 TYR A C 1
ATOM 686 O O . TYR A 1 89 ? 7.391 -6.435 -30.315 1.00 92.31 89 T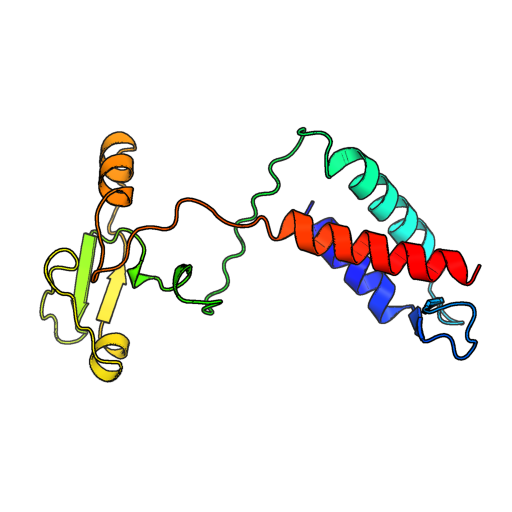YR A O 1
ATOM 694 N N . LEU A 1 90 ? 7.563 -6.006 -28.108 1.00 91.50 90 LEU A N 1
ATOM 695 C CA . LEU A 1 90 ? 7.051 -4.643 -28.163 1.00 91.50 90 LEU A CA 1
ATOM 696 C C . LEU A 1 90 ? 8.014 -3.708 -27.446 1.00 91.50 90 LEU A C 1
ATOM 698 O O . LEU A 1 90 ? 8.558 -4.040 -26.396 1.00 91.50 90 LEU A O 1
ATOM 702 N N . ASN A 1 91 ? 8.206 -2.513 -27.999 1.00 92.31 91 ASN A N 1
ATOM 703 C CA . ASN A 1 91 ? 8.978 -1.487 -27.320 1.00 92.31 91 ASN A CA 1
ATOM 704 C C . ASN A 1 91 ? 8.029 -0.589 -26.506 1.00 92.31 91 ASN A C 1
ATOM 706 O O . ASN A 1 91 ? 7.295 0.205 -27.108 1.00 92.31 91 ASN A O 1
ATOM 710 N N . PRO A 1 92 ? 8.053 -0.664 -25.165 1.00 91.62 92 PRO A N 1
ATOM 711 C CA . PRO A 1 92 ? 7.148 0.102 -24.311 1.00 91.62 92 PRO A CA 1
ATOM 712 C C . PRO A 1 92 ? 7.432 1.613 -24.343 1.00 91.62 92 PRO A C 1
ATOM 714 O O . PRO A 1 92 ? 6.607 2.392 -23.887 1.00 91.62 92 PRO A O 1
ATOM 717 N N . LEU A 1 93 ? 8.581 2.055 -24.868 1.00 92.62 93 LEU A N 1
ATOM 718 C CA . LEU A 1 93 ? 8.933 3.479 -24.949 1.00 92.62 93 LEU A CA 1
ATOM 719 C C . LEU A 1 93 ? 8.395 4.165 -26.212 1.00 92.62 93 LEU A C 1
ATOM 721 O O . LEU A 1 93 ? 8.333 5.391 -26.263 1.00 92.62 93 LEU A O 1
ATOM 725 N N . THR A 1 94 ? 8.047 3.393 -27.243 1.00 90.94 94 THR A N 1
ATOM 726 C CA . THR A 1 94 ? 7.549 3.923 -28.526 1.00 90.94 94 THR A CA 1
ATOM 727 C C . THR A 1 94 ? 6.107 3.531 -28.812 1.00 90.94 94 THR A C 1
ATOM 729 O O . THR A 1 94 ? 5.468 4.157 -29.649 1.00 90.94 94 THR A O 1
ATOM 732 N N . THR A 1 95 ? 5.599 2.490 -28.154 1.00 84.69 95 THR A N 1
ATOM 733 C CA . THR A 1 95 ? 4.226 2.012 -28.335 1.00 84.69 95 THR A CA 1
ATOM 734 C C . THR A 1 95 ? 3.318 2.717 -27.336 1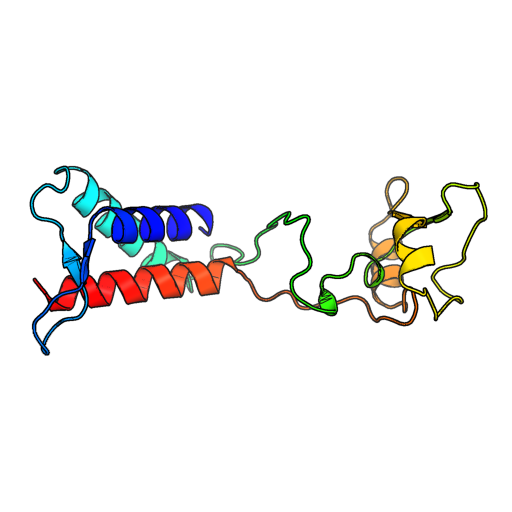.00 84.69 95 THR A C 1
ATOM 736 O O . THR A 1 95 ? 3.606 2.702 -26.142 1.00 84.69 95 THR A O 1
ATOM 739 N N . THR A 1 96 ? 2.242 3.346 -27.806 1.00 76.56 96 THR A N 1
ATOM 740 C CA . THR A 1 96 ? 1.342 4.152 -26.959 1.00 76.56 96 THR A CA 1
ATOM 741 C C . THR A 1 96 ? -0.073 3.599 -26.855 1.00 76.56 96 THR A C 1
ATOM 743 O O . THR A 1 96 ? -0.770 3.956 -25.915 1.00 76.56 96 THR A O 1
ATOM 746 N N . ASP A 1 97 ? -0.474 2.706 -27.762 1.00 68.88 97 ASP A N 1
ATOM 747 C CA . ASP A 1 97 ? -1.809 2.108 -27.773 1.00 68.88 97 ASP A CA 1
ATOM 748 C C . ASP A 1 97 ? -1.712 0.600 -27.546 1.00 68.88 97 ASP A C 1
ATOM 750 O O . ASP A 1 97 ? -1.327 -0.167 -28.430 1.00 68.88 97 ASP A O 1
ATOM 754 N N . LEU A 1 98 ? -2.058 0.183 -26.331 1.00 73.81 98 LEU A N 1
ATOM 755 C CA . LEU A 1 98 ? -2.434 -1.193 -26.039 1.00 73.81 98 LEU A CA 1
ATOM 756 C C . LEU A 1 98 ? -3.956 -1.222 -25.970 1.00 73.81 98 LEU A C 1
ATOM 758 O O . LEU A 1 98 ? -4.536 -0.693 -25.021 1.00 73.81 98 LEU A O 1
ATOM 762 N N . ASP A 1 99 ? -4.608 -1.833 -26.960 1.00 74.06 99 ASP A N 1
ATOM 763 C CA . ASP A 1 99 ? -6.004 -2.210 -26.765 1.00 74.06 99 ASP A CA 1
ATOM 764 C C . ASP A 1 99 ? -6.108 -3.251 -25.631 1.00 74.06 99 ASP A C 1
ATOM 766 O O . ASP A 1 99 ? -5.134 -3.926 -25.269 1.00 74.06 99 ASP A O 1
ATOM 770 N N . MET A 1 100 ? -7.285 -3.343 -25.009 1.00 66.62 100 MET A N 1
ATOM 771 C CA . MET A 1 100 ? -7.481 -4.210 -23.844 1.00 66.62 100 MET A CA 1
ATOM 772 C C . MET A 1 100 ? -7.171 -5.684 -24.143 1.00 66.62 100 MET A C 1
ATOM 774 O O . MET A 1 100 ? -6.572 -6.363 -23.307 1.00 66.62 100 MET A O 1
ATOM 778 N N . ASP A 1 101 ? -7.528 -6.169 -25.334 1.00 70.75 101 ASP A N 1
ATOM 779 C CA . ASP A 1 101 ? -7.331 -7.565 -25.744 1.00 70.75 101 ASP A CA 1
ATOM 780 C C . ASP A 1 101 ? -5.841 -7.908 -25.914 1.00 70.75 101 ASP A C 1
ATOM 782 O O . ASP A 1 101 ? -5.373 -8.988 -25.531 1.00 70.75 101 ASP A O 1
ATOM 786 N N . SER A 1 102 ? -5.060 -6.958 -26.420 1.00 75.88 102 SER A N 1
ATOM 787 C CA . SER A 1 102 ? -3.606 -7.038 -26.509 1.00 75.88 102 SER A CA 1
ATOM 788 C C . SER A 1 102 ? -2.959 -6.959 -25.129 1.00 75.88 102 SER A C 1
ATOM 790 O O . SER A 1 102 ? -2.009 -7.695 -24.852 1.00 75.88 102 SER A O 1
ATOM 792 N N . GLY A 1 103 ? -3.496 -6.125 -24.234 1.00 76.69 103 GLY A N 1
ATOM 793 C CA . GLY A 1 103 ? -3.037 -6.002 -22.850 1.00 76.69 103 GLY A CA 1
ATOM 794 C C . GLY A 1 103 ? -3.043 -7.337 -22.096 1.00 76.69 103 GLY A C 1
ATOM 795 O O . GLY A 1 103 ? -2.058 -7.675 -21.442 1.00 76.69 103 GLY A O 1
ATOM 796 N N . PHE A 1 104 ? -4.087 -8.160 -22.257 1.00 80.75 104 PHE A N 1
ATOM 797 C CA . PHE A 1 104 ? -4.165 -9.488 -21.618 1.00 80.75 104 PHE A CA 1
ATOM 798 C C . PHE A 1 104 ? -3.113 -10.489 -22.118 1.00 80.75 104 PHE A C 1
ATOM 800 O O . PHE A 1 104 ? -2.737 -11.426 -21.402 1.00 80.75 104 PHE A O 1
ATOM 807 N N . ASN A 1 105 ? -2.635 -10.310 -23.349 1.00 87.56 105 ASN A N 1
ATOM 808 C CA . ASN A 1 105 ? -1.619 -11.163 -23.956 1.00 87.56 105 ASN A CA 1
ATOM 809 C C . ASN A 1 105 ? -0.195 -10.661 -23.717 1.00 87.56 105 ASN A C 1
ATOM 811 O O . ASN A 1 105 ? 0.756 -11.364 -24.063 1.00 87.56 105 ASN A O 1
ATOM 815 N N . LEU A 1 106 ? -0.033 -9.473 -23.138 1.00 89.31 106 LEU A N 1
ATOM 816 C CA . LEU A 1 106 ? 1.260 -8.870 -22.872 1.00 89.31 106 LEU A CA 1
ATOM 817 C C . LEU A 1 106 ? 1.880 -9.429 -21.587 1.00 89.31 106 LEU A C 1
ATOM 819 O O . LEU A 1 106 ? 1.284 -9.417 -20.514 1.00 89.31 106 LEU A O 1
ATOM 823 N N . VAL A 1 107 ? 3.132 -9.866 -21.687 1.00 91.38 107 VAL A N 1
ATOM 824 C CA . VAL A 1 107 ? 4.014 -10.108 -20.548 1.00 91.38 107 VAL A CA 1
ATOM 825 C C . VAL A 1 107 ? 4.958 -8.917 -20.440 1.00 91.38 107 VAL A C 1
ATOM 827 O O . VAL A 1 107 ? 5.860 -8.754 -21.265 1.00 91.38 107 VAL A O 1
ATOM 830 N N . TYR A 1 108 ? 4.743 -8.083 -19.423 1.00 91.31 108 TYR A N 1
ATOM 831 C CA . TYR A 1 108 ? 5.542 -6.890 -19.157 1.00 91.31 108 TYR A CA 1
ATOM 832 C C . TYR A 1 108 ? 6.148 -6.943 -17.755 1.00 91.31 108 TYR A C 1
ATOM 834 O O . TYR A 1 108 ? 5.430 -7.107 -16.770 1.00 91.31 108 TYR A O 1
ATOM 842 N N . 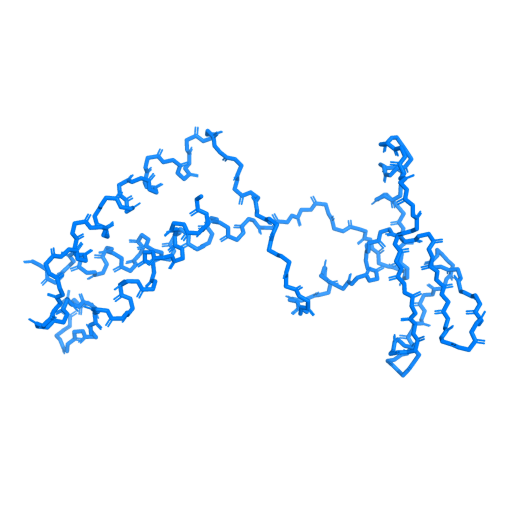ALA A 1 109 ? 7.475 -6.850 -17.666 1.00 91.69 109 ALA A N 1
ATOM 843 C CA . ALA A 1 109 ? 8.198 -6.965 -16.405 1.00 91.69 109 ALA A CA 1
ATOM 844 C C . ALA A 1 109 ? 9.580 -6.303 -16.461 1.00 91.69 109 ALA A C 1
ATOM 846 O O . ALA A 1 109 ? 10.136 -6.019 -17.524 1.00 91.69 109 ALA A O 1
ATOM 847 N N . MET A 1 110 ? 10.184 -6.137 -15.287 1.00 92.31 110 MET A N 1
ATOM 848 C CA . MET A 1 110 ? 11.605 -5.847 -15.159 1.00 92.31 110 MET A CA 1
ATOM 849 C C . MET A 1 110 ? 12.402 -7.155 -15.179 1.00 92.31 110 MET A C 1
ATOM 851 O O . MET A 1 110 ? 12.202 -8.021 -14.329 1.00 92.31 110 MET A O 1
ATOM 855 N N . ARG A 1 111 ? 13.324 -7.312 -16.133 1.00 91.88 111 ARG A N 1
ATOM 856 C CA . ARG A 1 111 ? 14.222 -8.473 -16.186 1.00 91.88 111 ARG A CA 1
ATOM 857 C C . ARG A 1 111 ? 15.555 -8.150 -15.524 1.00 91.88 111 ARG A C 1
ATOM 859 O O . ARG A 1 111 ? 16.262 -7.239 -15.951 1.00 91.88 111 ARG A O 1
ATOM 866 N N . GLY A 1 112 ? 15.929 -8.974 -14.549 1.00 93.00 112 GLY A N 1
ATOM 867 C CA . GLY A 1 112 ? 17.208 -8.874 -13.850 1.00 93.00 112 GLY A CA 1
ATOM 868 C C . GLY A 1 112 ? 17.248 -7.728 -12.839 1.00 93.00 112 GLY A C 1
ATOM 869 O O . GLY A 1 112 ? 16.221 -7.305 -12.317 1.00 93.00 112 GLY A O 1
ATOM 870 N N . VAL A 1 113 ? 18.457 -7.246 -12.551 1.00 93.31 113 VAL A N 1
ATOM 871 C CA . VAL A 1 113 ? 18.708 -6.160 -11.596 1.00 93.31 113 VAL A CA 1
ATOM 872 C C . VAL A 1 113 ? 19.217 -4.944 -12.358 1.00 93.31 113 VAL A C 1
ATOM 874 O O . VAL A 1 113 ? 20.153 -5.057 -13.148 1.00 93.31 113 VAL A O 1
ATOM 877 N N . SER A 1 114 ? 18.624 -3.776 -12.108 1.00 93.31 114 SER A N 1
ATOM 878 C CA . SER A 1 114 ? 19.120 -2.512 -12.654 1.00 93.31 114 SER A CA 1
ATOM 879 C C . SER A 1 114 ? 19.963 -1.770 -11.620 1.00 93.31 114 SER A C 1
ATOM 881 O O . SER A 1 114 ? 19.516 -1.615 -10.483 1.00 93.31 114 SER A O 1
ATOM 883 N N . PRO A 1 115 ? 21.139 -1.237 -12.000 1.00 95.50 115 PRO A N 1
ATOM 884 C CA . PRO A 1 115 ? 21.857 -0.277 -11.173 1.00 95.50 115 PRO A CA 1
AT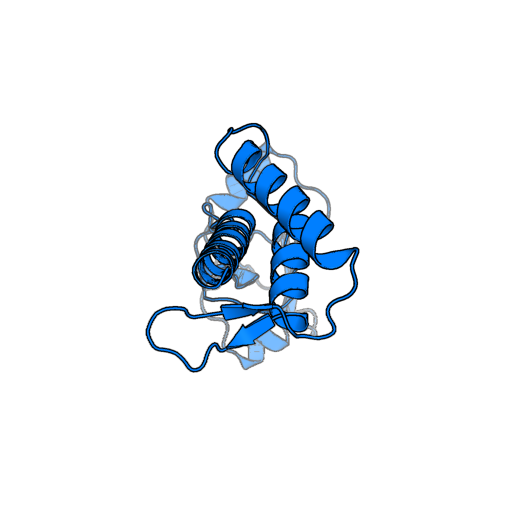OM 885 C C . PRO A 1 115 ? 20.979 0.934 -10.841 1.00 95.50 115 PRO A C 1
ATOM 887 O O . PRO A 1 115 ? 20.190 1.373 -11.684 1.00 95.50 115 PRO A O 1
ATOM 890 N N . LEU A 1 116 ? 21.168 1.511 -9.651 1.00 92.06 116 LEU A N 1
ATOM 891 C CA . LEU A 1 116 ? 20.373 2.643 -9.160 1.00 92.06 116 LEU A CA 1
ATOM 892 C C . LEU A 1 116 ? 20.327 3.801 -10.168 1.00 92.06 116 LEU A C 1
ATOM 894 O O . LEU A 1 116 ? 19.250 4.167 -10.618 1.00 92.06 116 LEU A O 1
ATOM 898 N N . LYS A 1 117 ? 21.493 4.276 -10.630 1.00 96.81 117 LYS A N 1
ATOM 899 C CA . LYS A 1 117 ? 21.597 5.373 -11.614 1.00 96.81 117 LYS A CA 1
ATOM 900 C C . LYS A 1 117 ? 20.884 5.093 -12.939 1.00 96.81 117 LYS A C 1
ATOM 902 O O . LYS A 1 117 ? 20.528 6.019 -13.659 1.00 96.81 117 LYS A O 1
ATOM 907 N N . THR A 1 118 ? 20.748 3.824 -13.313 1.00 95.44 118 THR A N 1
ATOM 908 C CA . THR A 1 118 ? 20.022 3.424 -14.524 1.00 95.44 118 THR A CA 1
ATOM 909 C C . THR A 1 118 ? 18.522 3.422 -14.260 1.00 95.44 118 THR A C 1
ATOM 911 O O . THR A 1 118 ? 17.761 3.950 -15.063 1.00 95.44 118 THR A O 1
ATOM 914 N N . TYR A 1 119 ? 18.103 2.896 -13.108 1.00 94.19 119 TYR A N 1
ATOM 915 C CA . TYR A 1 119 ? 16.698 2.869 -12.715 1.00 94.19 119 TYR A CA 1
ATOM 916 C C . TYR A 1 119 ? 16.136 4.282 -12.493 1.00 94.19 119 TYR A C 1
ATOM 918 O O . TYR A 1 119 ? 15.026 4.574 -12.922 1.00 94.19 119 TYR A O 1
ATOM 926 N N . GLU A 1 120 ? 16.930 5.189 -11.921 1.00 94.94 120 GLU A N 1
ATOM 927 C CA . GLU A 1 120 ? 16.589 6.612 -11.784 1.00 94.94 120 GLU A CA 1
ATOM 928 C C . GLU A 1 120 ? 16.319 7.278 -13.139 1.00 94.94 120 GLU A C 1
ATOM 930 O O . GLU A 1 120 ? 15.420 8.098 -13.256 1.00 94.94 120 GLU A O 1
ATOM 935 N N . LYS A 1 121 ? 17.028 6.878 -14.200 1.00 95.62 121 LYS A N 1
ATOM 936 C CA . LYS A 1 121 ? 16.715 7.356 -15.554 1.00 95.62 121 LYS A CA 1
ATOM 937 C C . LYS A 1 121 ? 15.426 6.743 -16.085 1.00 95.62 121 LYS A C 1
ATOM 939 O O . LYS A 1 121 ? 14.688 7.405 -16.801 1.00 95.62 121 LYS A O 1
ATOM 944 N N . PHE A 1 122 ? 15.149 5.482 -15.757 1.00 95.25 122 PHE A N 1
ATOM 945 C CA . PHE A 1 122 ? 13.946 4.789 -16.214 1.00 95.25 122 PHE A CA 1
ATOM 946 C C . PHE A 1 122 ? 12.660 5.397 -15.653 1.00 95.25 122 PHE A C 1
ATOM 948 O O . PHE A 1 122 ? 11.680 5.489 -16.386 1.00 95.25 122 PHE A O 1
ATOM 955 N N . ILE A 1 123 ? 12.659 5.849 -14.398 1.00 94.94 123 ILE A N 1
ATOM 956 C CA . ILE A 1 123 ? 11.483 6.498 -13.791 1.00 94.94 123 ILE A CA 1
ATOM 957 C C . ILE A 1 123 ? 11.165 7.877 -14.400 1.00 94.94 123 ILE A C 1
ATOM 959 O O . ILE A 1 123 ? 10.074 8.400 -14.185 1.00 94.94 123 ILE A O 1
ATOM 963 N N . ASP A 1 124 ? 12.091 8.465 -15.163 1.00 95.75 124 ASP A N 1
ATOM 964 C CA . ASP A 1 124 ? 11.879 9.720 -15.896 1.00 95.75 124 ASP A CA 1
ATOM 965 C C . ASP A 1 124 ? 11.352 9.502 -17.324 1.00 95.75 124 ASP A C 1
ATOM 967 O O . ASP A 1 124 ? 10.966 10.459 -17.998 1.00 95.75 124 ASP A O 1
ATOM 971 N N . LEU A 1 125 ? 11.311 8.251 -17.795 1.00 94.44 125 LEU A N 1
ATOM 972 C CA . LEU A 1 125 ? 10.752 7.900 -19.098 1.00 94.44 125 LEU A CA 1
ATOM 973 C C . LEU A 1 125 ? 9.230 7.726 -19.029 1.00 94.44 125 LEU A C 1
ATOM 975 O O . LEU A 1 125 ? 8.653 7.452 -17.972 1.00 94.44 125 LEU A O 1
ATOM 979 N N . LYS A 1 126 ? 8.593 7.843 -20.199 1.00 92.00 126 LYS A N 1
ATOM 980 C CA . LYS A 1 126 ? 7.206 7.423 -20.399 1.00 92.00 126 LYS A CA 1
ATOM 981 C C . LYS A 1 126 ? 7.164 5.968 -20.858 1.00 92.00 126 LYS A C 1
ATOM 983 O O . LYS A 1 126 ? 7.789 5.628 -21.860 1.00 92.00 126 LYS A O 1
ATOM 988 N N . TRP A 1 127 ? 6.404 5.147 -20.147 1.00 91.56 127 TRP A N 1
ATOM 989 C CA . TRP A 1 127 ? 6.192 3.729 -20.426 1.00 91.56 127 TRP A CA 1
ATOM 990 C C . TRP A 1 127 ? 4.758 3.548 -20.899 1.00 91.56 127 TRP A C 1
ATOM 992 O O . TRP A 1 127 ? 3.823 3.966 -20.223 1.00 91.56 127 TRP A O 1
ATOM 1002 N N . TRP A 1 128 ? 4.582 3.014 -22.104 1.00 89.94 128 TRP A N 1
ATOM 1003 C CA . TRP A 1 128 ? 3.280 2.895 -22.764 1.00 89.94 128 TRP A CA 1
ATOM 1004 C C . TRP A 1 128 ? 2.523 4.228 -22.870 1.00 89.94 128 TRP A C 1
ATOM 1006 O O . TRP A 1 128 ? 1.303 4.273 -22.799 1.00 89.94 128 TRP A O 1
ATOM 1016 N N . GLY A 1 129 ? 3.259 5.340 -22.979 1.00 89.50 129 GLY A N 1
ATOM 1017 C CA . GLY A 1 129 ? 2.706 6.699 -22.958 1.00 89.50 129 GLY A CA 1
ATOM 1018 C C . GLY A 1 129 ? 2.457 7.290 -21.560 1.00 89.50 129 GLY A C 1
ATOM 1019 O O . GLY A 1 129 ? 2.293 8.508 -21.447 1.00 89.50 129 GLY A O 1
ATOM 1020 N N . TYR A 1 130 ? 2.518 6.486 -20.497 1.00 87.75 130 TYR A N 1
ATOM 1021 C CA . TYR A 1 130 ? 2.290 6.905 -19.112 1.00 87.75 130 TYR A CA 1
ATOM 1022 C C . TYR A 1 130 ? 3.586 7.339 -18.422 1.00 87.75 130 TYR A C 1
ATOM 1024 O O . TYR A 1 130 ? 4.638 6.727 -18.590 1.00 87.75 130 TYR A O 1
ATOM 1032 N N . SER A 1 131 ? 3.520 8.397 -17.613 1.00 91.31 131 SER A N 1
ATOM 1033 C CA . SER A 1 131 ? 4.634 8.796 -16.745 1.00 91.31 131 SER A CA 1
ATOM 1034 C C . SER A 1 131 ? 4.706 7.896 -15.511 1.00 91.31 131 SER A C 1
ATOM 1036 O O . SER A 1 131 ? 3.667 7.573 -14.933 1.00 91.31 131 SER A O 1
ATOM 1038 N N . THR A 1 132 ? 5.919 7.572 -15.053 1.00 91.69 132 THR A N 1
ATOM 1039 C CA . THR A 1 132 ? 6.086 6.804 -13.810 1.00 91.69 132 THR A CA 1
ATOM 1040 C C . THR A 1 132 ? 5.614 7.619 -12.601 1.00 91.69 132 THR A C 1
ATOM 1042 O O . THR A 1 132 ? 6.115 8.730 -12.395 1.00 91.69 132 THR A O 1
ATOM 1045 N N . PRO A 1 133 ? 4.686 7.104 -11.773 1.00 88.06 133 PRO A N 1
ATOM 1046 C CA . PRO A 1 133 ? 4.298 7.770 -10.538 1.00 88.06 133 PRO A CA 1
ATOM 1047 C C . PRO A 1 133 ? 5.485 7.834 -9.573 1.00 88.06 133 PRO A C 1
ATOM 1049 O O . PRO A 1 133 ? 6.162 6.836 -9.328 1.00 88.06 133 PRO A O 1
ATOM 1052 N N . LYS A 1 134 ? 5.732 9.020 -9.014 1.00 85.75 134 LYS A N 1
ATOM 1053 C CA . LYS A 1 134 ? 6.807 9.264 -8.032 1.00 85.75 134 LYS A CA 1
ATOM 1054 C C . LYS A 1 134 ? 6.277 9.475 -6.619 1.00 85.75 134 LYS A C 1
ATOM 1056 O O . LYS A 1 134 ? 7.028 9.385 -5.652 1.00 85.75 134 LYS A O 1
ATOM 1061 N N . GLU A 1 135 ? 4.982 9.733 -6.508 1.00 79.38 135 GLU A N 1
ATOM 1062 C CA . GLU A 1 135 ? 4.300 9.976 -5.251 1.00 79.38 135 GLU A CA 1
ATOM 1063 C C . GLU A 1 135 ? 3.291 8.862 -5.011 1.00 79.38 135 GLU A C 1
ATOM 1065 O O . GLU A 1 135 ? 2.393 8.620 -5.818 1.00 79.38 135 GLU A O 1
ATOM 1070 N N . PHE A 1 136 ? 3.450 8.184 -3.881 1.00 73.50 136 PHE A N 1
ATOM 1071 C CA . PHE A 1 136 ? 2.556 7.125 -3.447 1.00 73.50 136 PHE A CA 1
ATOM 1072 C C . PHE A 1 136 ? 1.927 7.559 -2.130 1.00 73.50 136 PHE A C 1
ATOM 1074 O O . PHE A 1 136 ? 2.651 7.678 -1.134 1.00 73.50 136 PHE A O 1
ATOM 1081 N N . PRO A 1 137 ? 0.608 7.816 -2.082 1.00 69.25 137 PRO A N 1
ATOM 1082 C CA . PRO A 1 137 ? -0.038 8.126 -0.822 1.00 69.25 137 PRO A CA 1
ATOM 1083 C C . PRO A 1 137 ? 0.126 6.932 0.120 1.00 69.25 137 PRO A C 1
ATOM 1085 O O . PRO A 1 137 ? -0.255 5.800 -0.177 1.00 69.25 137 PRO A O 1
ATOM 1088 N N . ALA A 1 138 ? 0.732 7.195 1.271 1.00 73.50 138 ALA A N 1
ATOM 1089 C CA . ALA A 1 138 ? 0.988 6.192 2.285 1.00 73.50 138 ALA A CA 1
ATOM 1090 C C . ALA A 1 138 ? -0.328 5.632 2.852 1.00 73.50 138 ALA A C 1
ATOM 1092 O O . ALA A 1 138 ? -0.974 6.267 3.690 1.00 73.50 138 ALA A O 1
ATOM 1093 N N . MET A 1 139 ? -0.690 4.401 2.481 1.00 80.38 139 MET A N 1
ATOM 1094 C CA . MET A 1 139 ? -1.878 3.724 3.023 1.00 80.38 139 MET A CA 1
ATOM 1095 C C . MET A 1 139 ? -1.786 3.515 4.543 1.00 80.38 139 MET A C 1
ATOM 1097 O O . MET A 1 139 ? -2.809 3.436 5.221 1.00 80.38 139 MET A O 1
ATOM 1101 N N . THR A 1 140 ? -0.572 3.492 5.108 1.00 86.44 140 THR A N 1
ATOM 1102 C CA . THR A 1 140 ? -0.343 3.518 6.563 1.00 86.44 140 THR A CA 1
ATOM 1103 C C . THR A 1 140 ? -1.012 4.708 7.230 1.00 86.44 140 THR A C 1
ATOM 1105 O O . THR A 1 140 ? -1.625 4.534 8.284 1.00 86.44 140 THR A O 1
ATOM 1108 N N . HIS A 1 141 ? -0.910 5.898 6.633 1.00 86.75 141 HIS A N 1
ATOM 1109 C CA . HIS A 1 141 ? -1.468 7.103 7.229 1.00 86.75 141 HIS A CA 1
ATOM 1110 C C . HIS A 1 141 ? -2.995 7.025 7.240 1.00 86.75 141 HIS A C 1
ATOM 1112 O O . HIS A 1 141 ? -3.602 7.129 8.303 1.00 86.75 141 HIS A O 1
ATOM 1118 N N . ALA A 1 142 ? -3.597 6.726 6.086 1.00 87.69 142 ALA A N 1
ATOM 1119 C CA . ALA A 1 142 ? -5.044 6.580 5.955 1.00 87.69 142 ALA A CA 1
ATOM 1120 C C . ALA A 1 142 ? -5.607 5.522 6.921 1.00 87.69 142 ALA A C 1
ATOM 1122 O O . ALA A 1 142 ? -6.523 5.808 7.689 1.00 87.69 142 ALA A O 1
ATOM 1123 N N . MET A 1 143 ? -5.009 4.327 6.957 1.00 90.88 143 MET A N 1
ATOM 1124 C CA . MET A 1 143 ? -5.444 3.244 7.845 1.00 90.88 143 MET A CA 1
ATOM 1125 C C . MET A 1 143 ? -5.342 3.632 9.328 1.00 90.88 143 MET A C 1
ATOM 1127 O O . MET A 1 143 ? -6.233 3.315 10.117 1.00 90.88 143 MET A O 1
ATOM 1131 N N . SER A 1 144 ? -4.280 4.349 9.710 1.00 92.62 144 SER A N 1
ATOM 1132 C CA . SER A 1 144 ? -4.098 4.819 11.087 1.00 92.62 144 SER A CA 1
ATOM 1133 C C . SER A 1 144 ? -5.136 5.870 11.467 1.00 92.62 144 SER A C 1
ATOM 1135 O O . SER A 1 144 ? -5.702 5.782 12.552 1.00 92.62 144 SER A O 1
ATOM 1137 N N . LEU A 1 145 ? -5.447 6.821 10.578 1.00 92.94 145 LEU A N 1
ATOM 1138 C CA . LEU A 1 145 ? -6.489 7.821 10.829 1.00 92.94 145 LEU A CA 1
ATOM 1139 C C . LEU A 1 145 ? -7.868 7.178 11.017 1.00 92.94 145 LEU A C 1
ATOM 1141 O O . LEU A 1 145 ? -8.595 7.580 11.921 1.00 92.94 145 LEU A O 1
ATOM 1145 N N . ILE A 1 146 ? -8.197 6.142 10.237 1.00 94.25 146 ILE A N 1
ATOM 1146 C CA . ILE A 1 146 ? -9.444 5.380 10.410 1.00 94.25 146 ILE A CA 1
ATOM 1147 C C . ILE A 1 146 ? -9.483 4.719 11.798 1.00 94.25 146 ILE A C 1
ATOM 1149 O O . ILE A 1 146 ? -10.479 4.858 12.508 1.00 94.25 146 ILE A O 1
ATOM 1153 N N . ALA A 1 147 ? -8.385 4.087 12.234 1.00 95.69 147 ALA A N 1
ATOM 1154 C CA . ALA A 1 147 ? -8.304 3.470 13.564 1.00 95.69 147 ALA A CA 1
ATOM 1155 C C . ALA A 1 147 ? -8.497 4.488 14.692 1.00 95.69 147 ALA A C 1
ATOM 1157 O O . ALA A 1 147 ? -9.240 4.234 15.641 1.00 95.69 147 ALA A O 1
ATOM 1158 N N . LEU A 1 148 ? -7.868 5.661 14.576 1.00 95.69 148 LEU A N 1
ATOM 1159 C CA . LEU A 1 148 ? -8.008 6.735 15.558 1.00 95.69 148 LEU A CA 1
ATOM 1160 C C . LEU A 1 148 ? -9.430 7.311 15.589 1.00 95.69 148 LEU A C 1
ATOM 1162 O O . LEU A 1 148 ? -9.953 7.546 16.677 1.00 95.69 148 LEU A O 1
ATOM 1166 N N . ALA A 1 149 ? -10.062 7.501 14.428 1.00 94.88 149 ALA A N 1
ATOM 1167 C CA . ALA A 1 149 ? -11.427 8.011 14.324 1.00 94.88 149 ALA A CA 1
ATOM 1168 C C . ALA A 1 149 ? -12.456 7.029 14.910 1.00 94.88 149 ALA A C 1
ATOM 1170 O O . ALA A 1 149 ? -13.307 7.429 15.706 1.00 94.88 149 ALA A O 1
ATOM 1171 N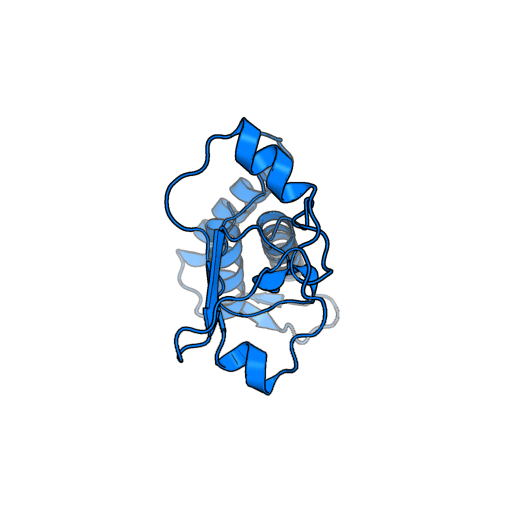 N . ASN A 1 150 ? -12.344 5.739 14.581 1.00 94.62 150 ASN A N 1
ATOM 1172 C CA . ASN A 1 150 ? -13.215 4.693 15.122 1.00 94.62 150 ASN A CA 1
ATOM 1173 C C . ASN A 1 150 ? -13.060 4.557 16.639 1.00 94.62 150 ASN A C 1
ATOM 1175 O O . ASN A 1 150 ? -14.044 4.445 17.369 1.00 94.62 150 ASN A O 1
ATOM 1179 N N . PHE A 1 151 ? -11.825 4.634 17.134 1.00 95.50 151 PHE A N 1
ATOM 1180 C CA . PHE A 1 151 ? -11.579 4.632 18.567 1.00 95.50 151 PHE A CA 1
ATOM 1181 C C . PHE A 1 151 ? -12.159 5.873 19.256 1.00 95.50 151 PHE A C 1
ATOM 1183 O O . PHE A 1 151 ? -12.776 5.754 20.309 1.00 95.50 151 PHE A O 1
ATOM 1190 N N . GLN A 1 152 ? -12.026 7.060 18.662 1.00 93.94 152 GLN A N 1
ATOM 1191 C CA . GLN A 1 152 ? -12.648 8.271 19.199 1.00 93.94 152 GLN A CA 1
ATOM 1192 C C . GLN A 1 152 ? -14.176 8.138 19.270 1.00 93.94 152 GLN A C 1
ATOM 1194 O O . GLN A 1 152 ? -14.772 8.546 20.263 1.00 93.94 152 GLN A O 1
ATOM 1199 N N . ALA A 1 153 ? -14.805 7.529 18.262 1.00 92.06 153 ALA A N 1
ATOM 1200 C CA . ALA A 1 153 ? -16.237 7.245 18.276 1.00 92.06 153 ALA A CA 1
ATOM 1201 C C . ALA A 1 153 ? -16.639 6.279 19.407 1.00 92.06 153 ALA A C 1
ATOM 1203 O O . ALA A 1 153 ? -17.691 6.474 20.010 1.00 92.06 153 ALA A O 1
ATOM 1204 N N . LEU A 1 154 ? -15.791 5.295 19.737 1.00 91.56 154 LEU A N 1
ATOM 1205 C CA . LEU A 1 154 ? -15.977 4.415 20.897 1.00 91.56 154 LEU A CA 1
ATOM 1206 C C . LEU A 1 154 ? -15.872 5.157 22.231 1.00 91.56 154 LEU A C 1
ATOM 1208 O O . LEU A 1 154 ? -16.665 4.906 23.136 1.00 91.56 154 LEU A O 1
ATOM 1212 N N . GLN A 1 155 ? -14.913 6.079 22.357 1.00 90.31 155 GLN A N 1
ATOM 1213 C CA . GLN A 1 155 ? -14.724 6.858 23.584 1.00 90.31 155 GLN A CA 1
ATOM 1214 C C . GLN A 1 155 ? -15.899 7.800 23.882 1.00 90.31 155 GLN A C 1
ATOM 1216 O O . GLN A 1 155 ? -16.099 8.160 25.033 1.00 90.31 155 GLN A O 1
ATOM 1221 N N . GLN A 1 156 ? -16.683 8.193 22.874 1.00 86.50 156 GLN A N 1
ATOM 1222 C CA . GLN A 1 156 ? -17.873 9.033 23.060 1.00 86.50 156 GLN A CA 1
ATOM 1223 C C . GLN A 1 156 ? -19.053 8.292 23.714 1.00 86.50 156 GLN A C 1
ATOM 1225 O O . GLN A 1 156 ? -19.972 8.948 24.192 1.00 86.50 156 GLN A O 1
ATOM 1230 N N . CYS A 1 157 ? -19.056 6.954 23.705 1.00 76.94 157 CYS A N 1
ATOM 1231 C CA . CYS A 1 157 ? -20.111 6.128 24.308 1.00 76.94 157 CYS A CA 1
ATOM 1232 C C . CYS A 1 157 ? -19.716 5.532 25.680 1.00 76.94 157 CYS A C 1
ATOM 1234 O O . CYS A 1 157 ? -20.426 4.648 26.166 1.00 76.94 157 CYS A O 1
ATOM 1236 N N . GLN A 1 158 ? -18.573 5.926 26.257 1.00 70.38 158 GLN A N 1
ATOM 1237 C CA . GLN A 1 158 ? -18.108 5.494 27.586 1.00 70.38 158 GLN A CA 1
ATOM 1238 C C . GLN A 1 158 ? -18.440 6.544 28.640 1.00 70.38 158 GLN A C 1
ATOM 1240 O O . GLN A 1 158 ? -18.833 6.122 29.749 1.00 70.38 158 GLN A O 1
#

Radius of gyration: 22.45 Å; chains: 1; bounding box: 51×27×59 Å

pLDDT: mean 87.52, std 10.23, range [52.59, 97.75]